Protein AF-A0A966N5F4-F1 (afdb_monomer_lite)

Structure (mmCIF, N/CA/C/O backbone):
data_AF-A0A966N5F4-F1
#
_entry.id   AF-A0A966N5F4-F1
#
loop_
_atom_site.group_PDB
_atom_site.id
_atom_site.type_symbol
_atom_site.label_atom_id
_atom_site.label_alt_id
_atom_site.label_comp_id
_atom_site.label_asym_id
_atom_site.label_entity_id
_atom_site.label_seq_id
_atom_site.pdbx_PDB_ins_code
_atom_site.Cartn_x
_atom_site.Cartn_y
_atom_site.Cartn_z
_atom_site.occupancy
_atom_site.B_iso_or_equiv
_atom_site.auth_seq_id
_atom_site.auth_comp_id
_atom_site.auth_asym_id
_atom_site.auth_atom_id
_atom_site.pdbx_PDB_model_num
ATOM 1 N N . CYS A 1 1 ? 17.058 -10.869 0.900 1.00 48.88 1 CYS A N 1
ATOM 2 C CA . CYS A 1 1 ? 16.062 -10.729 -0.177 1.00 48.88 1 CYS A CA 1
ATOM 3 C C . CYS A 1 1 ? 16.752 -10.091 -1.370 1.00 48.88 1 CYS A C 1
ATOM 5 O O . CYS A 1 1 ? 17.443 -9.103 -1.162 1.00 48.88 1 CYS A O 1
ATOM 7 N N . ALA A 1 2 ? 16.666 -10.693 -2.556 1.00 59.03 2 ALA A N 1
ATOM 8 C CA . ALA A 1 2 ? 17.103 -10.031 -3.786 1.00 59.03 2 ALA A CA 1
ATOM 9 C C . ALA A 1 2 ? 16.060 -8.961 -4.170 1.00 59.03 2 ALA A C 1
ATOM 11 O O . ALA A 1 2 ? 14.891 -9.150 -3.817 1.00 59.03 2 ALA A O 1
ATOM 12 N N . PRO A 1 3 ? 16.460 -7.860 -4.828 1.00 67.06 3 PRO A N 1
ATOM 13 C CA . PRO A 1 3 ? 15.516 -6.859 -5.320 1.00 67.06 3 PRO A CA 1
ATOM 14 C C . PRO A 1 3 ? 14.541 -7.480 -6.325 1.00 67.06 3 PRO A C 1
ATOM 16 O O . PRO A 1 3 ? 14.849 -8.500 -6.956 1.00 67.06 3 PRO A O 1
ATOM 19 N N . ALA A 1 4 ? 13.359 -6.879 -6.455 1.00 67.00 4 ALA A N 1
ATOM 20 C CA . ALA A 1 4 ? 12.390 -7.303 -7.456 1.00 67.00 4 ALA A CA 1
ATOM 21 C C . ALA A 1 4 ? 12.989 -7.149 -8.871 1.00 67.00 4 ALA A C 1
ATOM 23 O O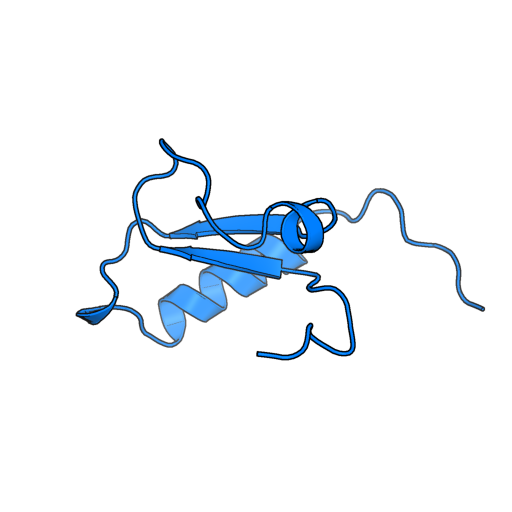 . ALA A 1 4 ? 13.740 -6.206 -9.122 1.00 67.00 4 ALA A O 1
ATOM 24 N N . PRO A 1 5 ? 12.685 -8.064 -9.810 1.00 75.56 5 PRO A N 1
ATOM 25 C CA . PRO A 1 5 ? 13.214 -7.996 -11.174 1.00 75.56 5 PRO A CA 1
ATOM 26 C C . PRO A 1 5 ? 12.650 -6.819 -11.986 1.00 75.56 5 PRO A C 1
ATOM 28 O O . PRO A 1 5 ? 13.182 -6.507 -13.048 1.00 75.56 5 PRO A O 1
ATOM 31 N N . THR A 1 6 ? 11.577 -6.186 -11.507 1.00 80.00 6 THR A N 1
ATOM 32 C CA . THR A 1 6 ? 10.898 -5.052 -12.139 1.00 80.00 6 THR A CA 1
ATOM 33 C C . THR A 1 6 ? 10.524 -4.020 -11.085 1.00 80.00 6 THR A C 1
ATOM 35 O O . THR A 1 6 ? 10.192 -4.380 -9.953 1.00 80.00 6 THR A O 1
ATOM 38 N N . GLU A 1 7 ? 10.542 -2.748 -11.467 1.00 79.38 7 GLU A N 1
ATOM 39 C CA . GLU A 1 7 ? 10.105 -1.653 -10.602 1.00 79.38 7 GLU A CA 1
ATOM 40 C C . GLU A 1 7 ? 8.573 -1.671 -10.437 1.00 79.38 7 GLU A C 1
ATOM 42 O O . GLU A 1 7 ? 7.859 -2.005 -11.386 1.00 79.38 7 GLU A O 1
ATOM 47 N N . PRO A 1 8 ? 8.045 -1.368 -9.239 1.00 82.44 8 PRO A N 1
ATOM 48 C CA . PRO A 1 8 ? 6.609 -1.360 -9.002 1.00 82.44 8 PRO A CA 1
ATOM 49 C C . PRO A 1 8 ? 5.953 -0.088 -9.555 1.00 82.44 8 PRO A C 1
ATOM 51 O O . PRO A 1 8 ? 6.358 1.021 -9.227 1.00 82.44 8 PRO A O 1
ATOM 54 N N . ASP A 1 9 ? 4.875 -0.247 -10.321 1.00 84.31 9 ASP A N 1
ATOM 55 C CA . ASP A 1 9 ? 4.038 0.873 -10.768 1.00 84.31 9 ASP A CA 1
ATOM 56 C C . ASP A 1 9 ? 3.179 1.470 -9.635 1.00 84.31 9 ASP A C 1
ATOM 58 O O . ASP A 1 9 ? 2.994 2.683 -9.551 1.00 84.31 9 ASP A O 1
ATOM 62 N N . LEU A 1 10 ? 2.642 0.612 -8.762 1.00 86.88 10 LEU A N 1
ATOM 63 C CA . LEU A 1 10 ? 1.731 0.966 -7.672 1.00 86.88 10 LEU A CA 1
ATOM 64 C C . LEU A 1 10 ? 2.221 0.328 -6.373 1.00 86.88 10 LEU A C 1
ATOM 66 O O . LEU A 1 10 ? 2.410 -0.887 -6.301 1.00 86.88 10 LEU A O 1
ATOM 70 N N . CYS A 1 11 ? 2.354 1.133 -5.323 1.00 87.31 11 CYS A N 1
ATOM 71 C CA . CYS A 1 11 ? 2.583 0.652 -3.970 1.00 87.31 11 CYS A CA 1
ATOM 72 C C . CYS A 1 11 ? 1.423 1.059 -3.059 1.00 87.31 11 CYS A C 1
ATOM 74 O O . CYS A 1 11 ? 1.155 2.244 -2.842 1.00 87.31 11 CYS A O 1
ATOM 76 N N . VAL A 1 12 ? 0.748 0.051 -2.502 1.00 88.06 12 VAL A N 1
ATOM 77 C CA . VAL A 1 12 ? -0.309 0.240 -1.509 1.00 88.06 12 VAL A CA 1
ATOM 78 C C . VAL A 1 12 ? 0.309 0.217 -0.116 1.00 88.06 12 VAL A C 1
ATOM 80 O O . VAL A 1 12 ? 0.864 -0.792 0.320 1.00 88.06 12 VAL A O 1
ATOM 83 N N . VAL A 1 13 ? 0.202 1.337 0.591 1.00 86.94 13 VAL A N 1
ATOM 84 C CA . VAL A 1 13 ? 0.679 1.500 1.963 1.00 86.94 13 VAL A CA 1
ATOM 85 C C . VAL A 1 13 ? -0.521 1.460 2.896 1.00 86.94 13 VAL A C 1
ATOM 87 O O . VAL A 1 13 ? -1.416 2.301 2.808 1.00 86.94 13 VAL A O 1
ATOM 90 N N . LEU A 1 14 ? -0.544 0.490 3.807 1.00 87.25 14 LEU A N 1
ATOM 91 C CA . LEU A 1 14 ? -1.573 0.435 4.839 1.00 87.25 14 LEU A CA 1
ATOM 92 C C . LEU A 1 14 ? -1.187 1.308 6.029 1.00 87.25 14 LEU A C 1
ATOM 94 O O . LEU A 1 14 ? -0.070 1.218 6.543 1.00 87.25 14 LEU A O 1
ATOM 98 N N . GLY A 1 15 ? -2.138 2.110 6.492 1.00 79.38 15 GLY A N 1
ATOM 99 C CA . GLY A 1 15 ? -1.980 3.003 7.629 1.00 79.38 15 GLY A CA 1
ATOM 100 C C . GLY A 1 15 ? -2.182 4.477 7.272 1.00 79.38 15 GLY A C 1
ATOM 101 O O . GLY A 1 15 ? -2.542 4.824 6.144 1.00 79.38 15 GLY A O 1
ATOM 102 N N . PRO A 1 16 ? -1.988 5.373 8.250 1.00 72.12 16 PRO A N 1
ATOM 103 C CA . PRO A 1 16 ? -2.214 6.795 8.056 1.00 72.12 16 PRO A CA 1
ATOM 104 C C . PRO A 1 16 ? -1.201 7.385 7.067 1.00 72.12 16 PRO A C 1
ATOM 106 O O . PRO A 1 16 ? -0.001 7.132 7.162 1.00 72.12 16 PRO A O 1
ATOM 109 N N . ALA A 1 17 ? -1.672 8.261 6.176 1.00 73.50 17 ALA A N 1
ATOM 110 C CA . ALA A 1 17 ? -0.848 8.992 5.203 1.00 73.50 17 ALA A CA 1
ATOM 111 C C . ALA A 1 17 ? 0.067 10.068 5.839 1.00 73.50 17 ALA A C 1
ATOM 113 O O . ALA A 1 17 ? 0.438 11.048 5.199 1.00 73.50 17 ALA A O 1
ATOM 114 N N . THR A 1 18 ? 0.399 9.926 7.123 1.00 72.38 18 THR A N 1
ATOM 115 C CA . THR A 1 18 ? 1.210 10.868 7.903 1.00 72.38 18 THR A CA 1
ATOM 116 C C . THR A 1 18 ? 2.684 10.480 7.955 1.00 72.38 18 THR A C 1
ATOM 118 O O . THR A 1 18 ? 3.503 11.295 8.376 1.00 72.38 18 THR A O 1
ATOM 121 N N . GLN A 1 19 ? 3.038 9.260 7.537 1.00 70.94 19 GLN A N 1
ATOM 122 C CA . GLN A 1 19 ? 4.413 8.773 7.560 1.00 70.94 19 GLN A CA 1
ATOM 123 C C . GLN A 1 19 ? 4.753 8.012 6.277 1.00 70.94 19 GLN A C 1
ATOM 125 O O . GLN A 1 19 ? 4.014 7.128 5.848 1.00 70.94 19 GLN A O 1
ATOM 130 N N . MET A 1 20 ? 5.899 8.340 5.676 1.00 70.06 20 MET A N 1
ATOM 131 C CA . MET A 1 20 ? 6.442 7.561 4.565 1.00 70.06 20 MET A CA 1
ATOM 132 C C . MET A 1 20 ? 6.901 6.170 5.037 1.00 70.06 20 MET A C 1
ATOM 134 O O . MET A 1 20 ? 7.370 6.034 6.174 1.00 70.06 20 MET A O 1
ATOM 138 N N . PRO A 1 21 ? 6.823 5.140 4.174 1.00 69.06 21 PRO A N 1
ATOM 139 C CA . PRO A 1 21 ? 7.410 3.836 4.459 1.00 69.06 21 PRO A CA 1
ATOM 140 C C . PRO A 1 21 ? 8.909 3.959 4.763 1.00 69.06 21 PRO A C 1
ATOM 142 O O . PRO A 1 21 ? 9.654 4.593 4.019 1.00 69.06 21 PRO A O 1
ATOM 145 N N . ALA A 1 22 ? 9.371 3.327 5.845 1.00 72.81 22 ALA A N 1
ATOM 146 C CA . ALA A 1 22 ? 10.793 3.309 6.211 1.00 72.81 22 ALA A CA 1
ATOM 147 C C . ALA A 1 22 ? 11.635 2.346 5.344 1.00 72.81 22 ALA A C 1
ATOM 149 O O . ALA A 1 22 ? 12.860 2.318 5.451 1.00 72.81 22 ALA A O 1
ATOM 150 N N . SER A 1 23 ? 10.987 1.541 4.499 1.00 72.38 23 SER A N 1
ATOM 151 C CA . SER A 1 23 ? 11.599 0.530 3.632 1.00 72.38 23 SER A CA 1
ATOM 152 C C . SER A 1 23 ? 11.310 0.809 2.159 1.00 72.38 23 SER A C 1
ATOM 154 O O . SER A 1 23 ? 10.293 1.411 1.836 1.00 72.38 23 SER A O 1
ATOM 156 N N . LEU A 1 24 ? 12.176 0.303 1.274 1.00 67.31 24 LEU A N 1
ATOM 157 C CA . LEU A 1 24 ? 12.022 0.357 -0.188 1.00 67.31 24 LEU A CA 1
ATOM 158 C C . LEU A 1 24 ? 12.008 1.769 -0.793 1.00 67.31 24 LEU A C 1
ATOM 160 O O . LEU A 1 24 ? 11.606 1.928 -1.933 1.00 67.31 24 LEU A O 1
ATOM 164 N N . VAL A 1 25 ? 12.524 2.784 -0.089 1.00 70.44 25 VAL A N 1
ATOM 165 C CA . VAL A 1 25 ? 12.559 4.187 -0.558 1.00 70.44 25 VAL A CA 1
ATOM 166 C C . VAL A 1 25 ? 13.052 4.318 -2.002 1.00 70.44 25 VAL A C 1
ATOM 168 O O . VAL A 1 25 ? 12.500 5.110 -2.760 1.00 70.44 25 VAL A O 1
ATOM 171 N N . TRP A 1 26 ? 14.065 3.532 -2.391 1.00 71.75 26 TRP A N 1
ATOM 172 C CA . TRP A 1 26 ? 14.609 3.624 -3.743 1.00 71.75 26 TRP A CA 1
ATOM 173 C C . TRP A 1 26 ? 13.701 2.982 -4.802 1.00 71.75 26 TRP A C 1
ATOM 175 O O . TRP A 1 26 ? 13.465 3.568 -5.850 1.00 71.75 26 TRP A O 1
ATOM 185 N N . GLU A 1 27 ? 13.128 1.816 -4.499 1.00 69.94 27 GLU A N 1
ATOM 186 C CA . GLU A 1 27 ? 12.167 1.137 -5.382 1.00 69.94 27 GLU A CA 1
ATOM 187 C C . 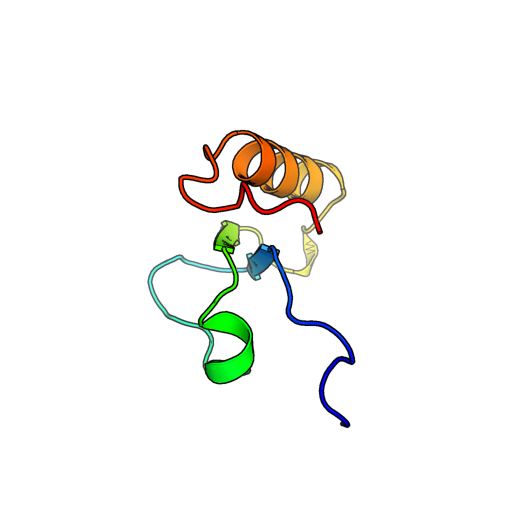GLU A 1 27 ? 10.836 1.908 -5.469 1.00 69.94 27 GLU A C 1
ATOM 189 O O . GLU A 1 27 ? 10.138 1.841 -6.473 1.00 69.94 27 GLU A O 1
ATOM 194 N N . LEU A 1 28 ? 10.502 2.690 -4.437 1.00 72.62 28 LEU A N 1
ATOM 195 C CA . LEU A 1 28 ? 9.299 3.520 -4.370 1.00 72.62 28 LEU A CA 1
ATOM 196 C C . LEU A 1 28 ? 9.446 4.888 -5.046 1.00 72.62 28 LEU A C 1
ATOM 198 O O . LEU A 1 28 ? 8.451 5.595 -5.171 1.00 72.62 28 LEU A O 1
ATOM 202 N N . ALA A 1 29 ? 10.646 5.290 -5.472 1.00 74.75 29 ALA A N 1
ATOM 203 C CA . ALA A 1 29 ? 10.860 6.628 -6.029 1.00 74.75 29 ALA A CA 1
ATOM 204 C C . ALA A 1 29 ? 10.085 6.879 -7.331 1.00 74.75 29 ALA A C 1
ATOM 206 O O . ALA A 1 29 ? 9.738 8.025 -7.617 1.00 74.75 29 ALA A O 1
ATOM 207 N N . TYR A 1 30 ? 9.806 5.817 -8.089 1.00 76.19 30 TYR A N 1
ATOM 208 C CA . TYR A 1 30 ? 9.050 5.872 -9.342 1.00 76.19 30 TYR A CA 1
ATOM 209 C C . TYR A 1 30 ? 7.655 5.244 -9.240 1.00 76.19 30 TYR A C 1
ATOM 211 O O . TYR A 1 30 ? 6.892 5.304 -10.201 1.00 76.19 30 TYR A O 1
ATOM 219 N N . ALA A 1 31 ? 7.309 4.681 -8.081 1.00 81.19 31 ALA A N 1
ATOM 220 C CA . ALA A 1 31 ? 6.015 4.062 -7.846 1.00 81.19 31 ALA A CA 1
ATOM 221 C C . ALA A 1 31 ? 4.974 5.099 -7.422 1.00 81.19 31 ALA A C 1
ATOM 223 O O . ALA A 1 31 ? 5.253 6.023 -6.652 1.00 81.19 31 ALA A O 1
ATOM 224 N N . GLU A 1 32 ? 3.732 4.899 -7.845 1.00 84.94 32 GLU A N 1
ATOM 225 C CA . GLU A 1 32 ? 2.615 5.659 -7.311 1.00 84.94 32 GLU A CA 1
ATOM 226 C C . GLU A 1 32 ? 2.229 5.122 -5.928 1.00 84.94 32 GLU A C 1
ATOM 228 O O . GLU A 1 32 ? 1.962 3.931 -5.757 1.00 84.94 32 GLU A O 1
ATOM 233 N N . LEU A 1 33 ? 2.199 5.997 -4.921 1.00 85.12 33 LEU A N 1
ATOM 234 C CA . LEU A 1 33 ? 1.835 5.621 -3.555 1.00 85.12 33 LEU A CA 1
ATOM 235 C C . LEU A 1 33 ? 0.333 5.818 -3.329 1.00 85.12 33 LEU A C 1
ATOM 237 O O . LEU A 1 33 ? -0.193 6.925 -3.479 1.00 85.12 33 LEU A O 1
ATOM 241 N N . VAL A 1 34 ? -0.355 4.759 -2.904 1.00 86.81 34 VAL A N 1
ATOM 242 C CA . VAL A 1 34 ? -1.748 4.816 -2.442 1.00 86.81 34 VAL A CA 1
ATOM 243 C C . VAL A 1 34 ? -1.795 4.425 -0.974 1.00 86.81 34 VAL A C 1
ATOM 245 O O . VAL A 1 34 ? -1.389 3.328 -0.604 1.00 86.81 34 VAL A O 1
ATOM 248 N N . PHE A 1 35 ? -2.303 5.325 -0.135 1.00 86.69 35 PHE A N 1
ATOM 249 C CA . PHE A 1 35 ? -2.459 5.076 1.294 1.00 86.69 35 PHE A CA 1
ATOM 250 C C . PHE A 1 35 ? -3.883 4.618 1.592 1.00 86.69 35 PHE A C 1
ATOM 252 O O . PHE A 1 35 ? -4.836 5.352 1.328 1.00 86.69 35 PHE A O 1
ATOM 259 N N . LEU A 1 36 ? -4.021 3.428 2.170 1.00 87.44 36 LEU A N 1
ATOM 260 C CA . LEU A 1 36 ? -5.292 2.916 2.667 1.00 87.44 36 LEU A CA 1
ATOM 261 C C . LEU A 1 36 ? -5.280 2.954 4.191 1.00 87.44 36 LEU A C 1
ATOM 263 O O . LEU A 1 36 ? -4.470 2.288 4.835 1.00 87.44 36 LEU A O 1
ATOM 267 N N . ASN A 1 37 ? -6.214 3.695 4.784 1.00 86.38 37 ASN A N 1
ATOM 268 C CA . ASN A 1 37 ? -6.391 3.729 6.235 1.00 86.38 37 ASN A CA 1
ATOM 269 C C . ASN A 1 37 ? -7.195 2.512 6.727 1.00 86.38 37 ASN A C 1
ATOM 271 O O . ASN A 1 37 ? -8.219 2.658 7.390 1.00 86.38 37 ASN A O 1
ATOM 275 N N . VAL A 1 38 ? -6.746 1.318 6.344 1.00 86.25 38 VAL A N 1
ATOM 276 C CA . VAL A 1 38 ? -7.334 0.028 6.710 1.00 86.25 38 VAL A CA 1
ATOM 277 C C . VAL A 1 38 ? -6.258 -0.767 7.450 1.00 86.25 38 VAL A C 1
ATOM 279 O O . VAL A 1 38 ? -5.115 -0.823 6.981 1.00 86.25 38 VAL A O 1
ATOM 282 N N . PRO A 1 39 ? -6.555 -1.346 8.626 1.00 86.81 39 PRO A N 1
ATOM 283 C CA . PRO A 1 39 ? -5.599 -2.206 9.303 1.00 86.81 39 PRO A CA 1
ATOM 284 C C . PRO A 1 39 ? -5.363 -3.474 8.477 1.00 86.81 39 PRO A C 1
ATOM 286 O O . PRO A 1 39 ? -6.263 -3.973 7.813 1.00 86.81 39 PRO A O 1
ATOM 289 N N . TRP A 1 40 ? -4.162 -4.047 8.566 1.00 85.62 40 TRP A N 1
ATOM 290 C CA . TRP A 1 40 ? -3.797 -5.249 7.801 1.00 85.62 40 TRP A CA 1
ATOM 291 C C . TRP A 1 40 ? -4.807 -6.403 7.937 1.00 85.62 40 TRP A C 1
ATOM 293 O O . TRP A 1 40 ? -5.074 -7.106 6.970 1.00 85.62 40 TRP A O 1
ATOM 303 N N . ALA A 1 41 ? -5.391 -6.582 9.125 1.00 89.25 41 ALA A N 1
ATOM 304 C CA . ALA A 1 41 ? -6.367 -7.638 9.393 1.00 89.25 41 ALA A CA 1
ATOM 305 C C . ALA A 1 41 ? -7.712 -7.456 8.665 1.00 89.25 41 ALA A C 1
ATOM 307 O O . ALA A 1 41 ? -8.458 -8.422 8.537 1.00 89.25 41 ALA A O 1
ATOM 308 N N . GLU A 1 42 ? -8.018 -6.240 8.214 1.00 87.81 42 GLU A N 1
ATOM 309 C CA . GLU A 1 42 ? -9.264 -5.885 7.527 1.00 87.81 42 GLU A CA 1
ATOM 310 C C . GLU A 1 42 ? -9.036 -5.618 6.032 1.00 87.81 42 GLU A C 1
ATOM 312 O O . GLU A 1 42 ? -9.959 -5.203 5.340 1.00 87.81 42 GLU A O 1
ATOM 317 N N . LEU A 1 43 ? -7.820 -5.841 5.516 1.00 89.19 43 LEU A N 1
ATOM 318 C CA . LEU A 1 43 ? -7.550 -5.694 4.089 1.00 89.19 43 LEU A CA 1
ATOM 319 C C . LEU A 1 43 ? -8.296 -6.781 3.304 1.00 89.19 43 LEU A C 1
ATOM 321 O O . LEU A 1 43 ? -7.991 -7.969 3.431 1.00 89.19 43 LEU A O 1
ATOM 325 N N . ASP A 1 44 ? -9.227 -6.357 2.455 1.00 91.94 44 ASP A N 1
ATOM 326 C CA . ASP A 1 44 ? -9.996 -7.216 1.563 1.00 91.94 44 ASP A CA 1
ATOM 327 C C . ASP A 1 44 ? -9.789 -6.853 0.080 1.00 91.94 44 ASP A C 1
ATOM 329 O O . ASP A 1 44 ? -9.016 -5.958 -0.283 1.00 91.94 44 ASP A O 1
ATOM 333 N N . ALA A 1 45 ? -10.434 -7.625 -0.798 1.00 92.81 45 ALA A N 1
ATOM 334 C CA . ALA A 1 45 ? -10.339 -7.430 -2.240 1.00 92.81 45 ALA A CA 1
ATOM 335 C C . ALA A 1 45 ? -10.952 -6.094 -2.683 1.00 92.81 45 ALA A C 1
ATOM 337 O O . ALA A 1 45 ? -10.396 -5.448 -3.569 1.00 92.81 45 ALA A O 1
ATOM 338 N N . ASP A 1 46 ? -12.032 -5.655 -2.034 1.00 92.50 46 ASP A N 1
ATOM 339 C CA . ASP A 1 46 ? -12.732 -4.412 -2.358 1.00 92.50 46 ASP A CA 1
ATOM 340 C C . ASP A 1 46 ? -11.833 -3.197 -2.075 1.00 92.50 46 ASP A C 1
ATOM 342 O O . ASP A 1 46 ? -11.710 -2.290 -2.902 1.00 92.50 46 ASP A O 1
ATOM 346 N N . ALA A 1 47 ? -11.121 -3.201 -0.942 1.00 89.50 47 ALA A N 1
ATOM 347 C CA . ALA A 1 47 ? -10.139 -2.174 -0.605 1.00 89.50 47 ALA A CA 1
ATOM 348 C C . ALA A 1 47 ? -8.997 -2.105 -1.634 1.00 89.50 47 ALA A C 1
ATOM 350 O O . ALA A 1 47 ? -8.539 -1.015 -1.994 1.00 89.50 47 ALA A O 1
ATOM 351 N N . LEU A 1 48 ? -8.553 -3.258 -2.143 1.00 90.19 48 LEU A N 1
ATOM 352 C CA . LEU A 1 48 ? -7.539 -3.314 -3.194 1.00 90.19 48 LEU A CA 1
ATOM 353 C C . LEU A 1 48 ? -8.087 -2.831 -4.545 1.00 90.19 48 LEU A C 1
ATOM 355 O O . LEU A 1 48 ? -7.397 -2.106 -5.261 1.00 90.19 48 LEU A O 1
ATOM 359 N N . GLU A 1 49 ? -9.325 -3.183 -4.887 1.00 91.38 49 GLU A N 1
ATOM 360 C CA . GLU A 1 49 ? -9.980 -2.755 -6.124 1.00 91.38 49 GLU A CA 1
ATOM 361 C C . GLU A 1 49 ? -10.175 -1.236 -6.162 1.00 91.38 49 GLU A C 1
ATOM 363 O O . GLU A 1 49 ? -9.958 -0.611 -7.203 1.00 91.38 49 GLU A O 1
ATOM 368 N N . ILE A 1 50 ? -10.479 -0.618 -5.017 1.00 87.88 50 ILE A N 1
ATOM 369 C CA . ILE A 1 50 ? -10.505 0.842 -4.871 1.00 87.88 50 ILE A CA 1
ATOM 370 C C . ILE A 1 50 ? -9.123 1.437 -5.162 1.00 87.88 50 ILE A C 1
ATOM 372 O O . ILE A 1 50 ? -9.026 2.373 -5.955 1.00 87.88 50 ILE A O 1
ATOM 376 N N . ALA A 1 51 ? -8.053 0.884 -4.580 1.00 88.44 51 ALA A N 1
ATOM 377 C CA . ALA A 1 51 ? -6.692 1.374 -4.806 1.00 88.44 51 ALA A CA 1
ATOM 378 C C . ALA A 1 51 ? -6.265 1.263 -6.279 1.00 88.44 51 ALA A C 1
ATOM 380 O O . ALA A 1 51 ? -5.695 2.204 -6.831 1.00 88.44 51 ALA A O 1
ATOM 381 N N . ILE A 1 52 ? -6.585 0.144 -6.935 1.00 88.81 52 ILE A N 1
ATOM 382 C CA . ILE A 1 52 ? -6.306 -0.078 -8.361 1.00 88.81 52 ILE A CA 1
ATOM 383 C C . ILE A 1 52 ? -7.149 0.859 -9.232 1.00 88.81 52 ILE A C 1
ATOM 385 O O . ILE A 1 52 ? -6.643 1.425 -10.198 1.00 88.81 52 ILE A O 1
ATOM 389 N N . SER A 1 53 ? -8.422 1.061 -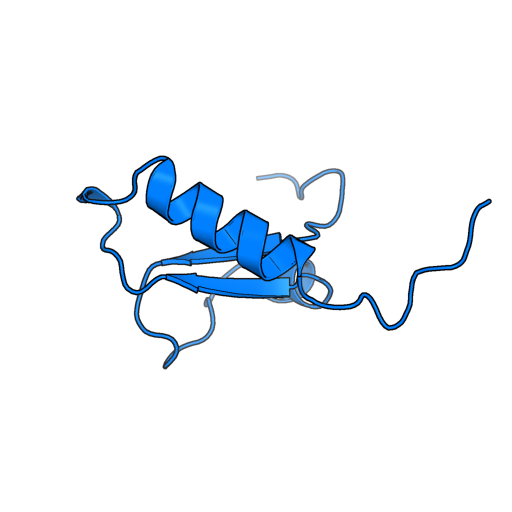8.895 1.00 88.00 53 SER A N 1
ATOM 390 C CA . SER A 1 53 ? -9.316 1.959 -9.633 1.00 88.00 53 SER A CA 1
ATOM 391 C C . SER A 1 53 ? -8.923 3.427 -9.481 1.00 88.00 53 SER A C 1
ATOM 393 O O . SER A 1 53 ? -9.131 4.223 -10.396 1.00 88.00 53 SER A O 1
ATOM 395 N N . ASP A 1 54 ? -8.389 3.816 -8.324 1.00 84.88 54 ASP A N 1
ATOM 396 C CA . ASP A 1 54 ? -7.792 5.134 -8.109 1.00 84.88 54 ASP A CA 1
ATOM 397 C C . ASP A 1 54 ? -6.527 5.296 -8.954 1.00 84.88 54 ASP A C 1
ATOM 399 O O . ASP A 1 54 ? -6.412 6.291 -9.668 1.00 84.88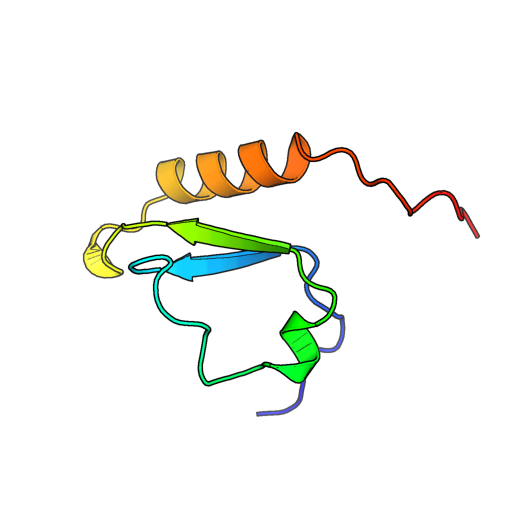 54 ASP A O 1
ATOM 403 N N . PHE A 1 55 ? -5.634 4.301 -8.935 1.00 84.25 55 PHE A N 1
ATOM 404 C CA . PHE A 1 55 ? -4.422 4.263 -9.757 1.00 84.25 55 PHE A CA 1
ATOM 405 C C . PHE A 1 55 ? -4.735 4.364 -11.259 1.00 84.25 55 PHE A C 1
ATOM 407 O O . PHE A 1 55 ? -4.184 5.205 -11.961 1.00 84.25 55 PHE A O 1
ATOM 414 N N . ALA A 1 56 ? -5.693 3.576 -11.752 1.00 84.38 56 ALA A N 1
ATOM 415 C CA . ALA A 1 56 ? -6.104 3.577 -13.157 1.00 84.38 56 ALA A CA 1
ATOM 416 C C . ALA A 1 56 ? -6.747 4.903 -13.605 1.00 84.38 56 ALA A C 1
ATOM 418 O O . ALA A 1 56 ? -6.761 5.211 -14.796 1.00 84.38 56 ALA A O 1
ATOM 419 N N . ARG A 1 57 ? -7.290 5.691 -12.666 1.00 82.31 57 ARG A N 1
ATOM 420 C CA . ARG A 1 57 ? -7.863 7.017 -12.940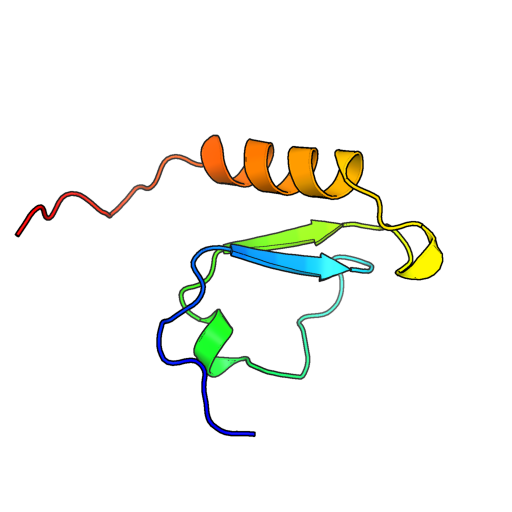 1.00 82.31 57 ARG A CA 1
ATOM 421 C C . ARG A 1 57 ? -6.821 8.132 -12.978 1.00 82.31 57 ARG A C 1
ATOM 423 O O . ARG A 1 57 ? -7.139 9.205 -13.494 1.00 82.31 57 ARG A O 1
ATOM 430 N N . ARG A 1 58 ? -5.619 7.937 -12.424 1.00 76.69 58 ARG A N 1
ATOM 431 C CA . ARG A 1 58 ? -4.574 8.968 -12.461 1.00 76.69 58 ARG A CA 1
ATOM 432 C C . ARG A 1 58 ? -3.982 9.004 -13.870 1.00 76.69 58 ARG A C 1
ATOM 434 O O . ARG A 1 58 ? -3.427 8.029 -14.364 1.00 76.69 58 ARG A O 1
ATOM 441 N N . ASP A 1 59 ? -4.164 10.137 -14.541 1.00 61.06 59 ASP A N 1
ATOM 442 C CA . ASP A 1 59 ? -3.671 10.359 -15.899 1.00 61.06 59 ASP A CA 1
ATOM 443 C C . ASP A 1 59 ? -2.135 10.301 -15.896 1.00 61.06 59 ASP A C 1
ATOM 445 O O . ASP A 1 59 ? -1.471 11.151 -15.285 1.00 61.06 59 ASP A O 1
ATOM 449 N N . ARG A 1 60 ? -1.554 9.272 -16.529 1.00 67.06 60 ARG A N 1
ATOM 450 C CA . ARG A 1 60 ? -0.099 9.118 -16.636 1.00 67.06 60 ARG A CA 1
ATOM 451 C C . ARG A 1 60 ? 0.434 10.228 -17.532 1.00 67.06 60 ARG A C 1
ATOM 453 O O . ARG A 1 60 ? 0.527 10.089 -18.748 1.00 67.06 60 ARG A O 1
ATOM 460 N N . ARG A 1 61 ? 0.829 11.346 -16.922 1.00 61.03 61 ARG A N 1
ATOM 461 C CA . ARG A 1 61 ? 1.309 12.525 -17.655 1.00 61.03 61 ARG A CA 1
ATOM 462 C C . ARG A 1 61 ? 2.639 12.296 -18.394 1.00 61.03 61 ARG A C 1
ATOM 464 O O . ARG A 1 61 ? 3.036 13.158 -19.168 1.00 61.03 61 ARG A O 1
ATOM 471 N N . PHE A 1 62 ? 3.298 11.150 -18.208 1.00 56.03 62 PHE A N 1
ATOM 472 C CA . PHE A 1 62 ? 4.426 10.677 -19.015 1.00 56.03 62 PHE A CA 1
ATOM 473 C C . PHE A 1 62 ? 4.394 9.145 -19.125 1.00 56.03 62 PHE A C 1
ATOM 475 O O . PHE A 1 62 ? 4.252 8.455 -18.120 1.00 56.03 62 PHE A O 1
ATOM 482 N N . GLY A 1 63 ? 4.515 8.629 -20.352 1.00 51.97 63 GLY A N 1
ATOM 483 C CA . GLY A 1 63 ? 4.415 7.194 -20.658 1.00 51.97 63 GLY A CA 1
ATOM 484 C C . GLY A 1 63 ? 4.162 6.858 -22.133 1.00 51.97 63 GLY A C 1
ATOM 485 O O . GLY A 1 63 ? 4.165 5.690 -22.498 1.00 51.97 63 GLY A O 1
ATOM 486 N N . GLY A 1 64 ? 3.985 7.856 -23.004 1.00 55.50 64 GLY A N 1
ATOM 487 C CA . GLY A 1 64 ? 4.037 7.649 -24.449 1.00 55.50 64 GLY A CA 1
ATOM 488 C C . GLY A 1 64 ? 5.472 7.463 -24.936 1.00 55.50 64 GLY A C 1
ATOM 489 O O . GLY A 1 64 ? 6.027 8.379 -25.532 1.00 55.50 64 GLY A O 1
ATOM 490 N N . VAL A 1 65 ? 6.064 6.300 -24.685 1.00 46.53 65 VAL A N 1
ATOM 491 C CA . VAL A 1 65 ? 7.024 5.698 -25.615 1.00 46.53 65 VAL A CA 1
ATOM 492 C C . VAL A 1 65 ? 6.713 4.210 -25.708 1.00 46.53 65 VAL A C 1
ATOM 494 O O . VAL A 1 65 ? 7.235 3.393 -24.959 1.00 46.53 65 VAL A O 1
ATOM 497 N N . ASP A 1 66 ? 5.836 3.881 -26.656 1.00 43.56 66 ASP A N 1
ATOM 498 C CA . ASP A 1 66 ? 5.968 2.639 -27.408 1.00 43.56 66 ASP A CA 1
ATOM 499 C C . ASP A 1 66 ? 7.396 2.571 -27.972 1.00 43.56 66 ASP A C 1
ATOM 501 O O . A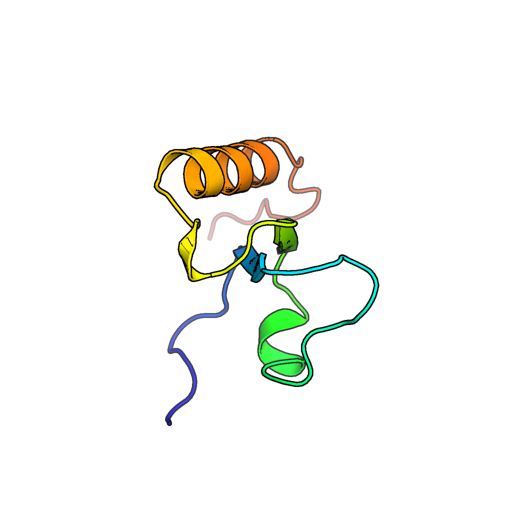SP A 1 66 ? 7.807 3.461 -28.726 1.00 43.56 66 ASP A O 1
ATOM 505 N N . SER A 1 67 ? 8.149 1.534 -27.602 1.00 39.62 67 SER A N 1
ATOM 506 C CA . SER A 1 67 ? 9.225 0.890 -28.378 1.00 39.62 67 SER A CA 1
ATOM 507 C C . SER A 1 67 ? 9.606 -0.432 -27.723 1.00 39.62 67 SER A C 1
ATOM 509 O O . SER A 1 67 ? 9.835 -0.429 -26.495 1.00 39.62 67 SER A O 1
#

pLDDT: mean 76.95, std 12.91, range [39.62, 92.81]

Secondary structure (DSSP, 8-state):
-PPPSS--SEEEEES-TTS--SS-TTTTSSSEEEEE---GGG--HHHHHHHHHHHHHS--SS-----

Sequence (67 aa):
CAPAPTEPDLCVVLGPATQMPASLVWELAYAELVFLNVPWAELDADALEIAISDFARRDRRFGGVDS

Foldseek 3Di:
DDDDPDQEQEDEAEADPPDDDPPPCVSCPNHDYDYDPDPPVRDDPVSVVVRVVVSVPPPPPDDPDDD

Radius of gyration: 13.5 Å; chains: 1; bounding box: 30×23×38 Å